Protein AF-A0A6M0D3E8-F1 (afdb_monomer_lite)

Foldseek 3Di:
DDDDDPPDDDPPPPPPPPPDDDDPDPVVVVVVVVVVVVVVVVVVVVVVVLVVQVVDPPDPSVQVVVCDPPDPRPPDPPVPPLDADDPVNLVVLVCVPDQVNCVVVQWHQDPCFIARNVPRHTPGDNVRSVVSVVVNVSNVVVVVVPD

Radius of gyration: 31.95 Å; chains: 1; bounding box: 77×57×80 Å

Secondary structure (DSSP, 8-state):
--PPPTT------------------HHHHHHHHHHHHHHHHHHHHHHHHHHHHHTSTT--HHHHHHH-TTS--SS--------PPPHHHHHHHHHHT-HHHHHHTTEEE-SS-EEETTT--EEE-HHHHHHHHHHHHHHHHHHHTT-

Structure (mmCIF, N/CA/C/O backbone):
data_AF-A0A6M0D3E8-F1
#
_entry.id   AF-A0A6M0D3E8-F1
#
loop_
_atom_site.group_PDB
_atom_site.id
_atom_site.type_symbol
_atom_site.label_atom_id
_atom_site.label_alt_id
_atom_site.label_comp_id
_atom_site.label_asym_id
_atom_site.label_entity_id
_atom_site.label_seq_id
_atom_site.pdbx_PDB_ins_code
_atom_site.Cartn_x
_atom_site.Cartn_y
_atom_site.Cartn_z
_atom_site.occupancy
_atom_site.B_iso_or_equiv
_atom_site.auth_seq_id
_atom_site.auth_comp_id
_atom_site.auth_asym_id
_atom_site.auth_atom_id
_atom_site.pdbx_PDB_model_num
ATOM 1 N N . MET A 1 1 ? -53.512 29.542 22.992 1.00 45.38 1 MET A N 1
ATOM 2 C CA . MET A 1 1 ? -53.753 28.086 22.878 1.00 45.38 1 MET A CA 1
ATOM 3 C C . MET A 1 1 ? -53.457 27.650 21.447 1.00 45.38 1 MET A C 1
ATOM 5 O O . MET A 1 1 ? -54.210 28.016 20.559 1.00 45.38 1 MET A O 1
ATOM 9 N N . LYS A 1 2 ? -52.338 26.954 21.196 1.00 52.19 2 LYS A N 1
ATOM 10 C CA . LYS A 1 2 ? -52.029 26.364 19.879 1.00 52.19 2 LYS A CA 1
ATOM 11 C C . LYS A 1 2 ? -52.509 24.914 19.887 1.00 52.19 2 LYS A C 1
ATOM 13 O O . LYS A 1 2 ? -51.957 24.092 20.615 1.00 52.19 2 LYS A O 1
ATOM 18 N N . SER A 1 3 ? -53.569 24.632 19.138 1.00 54.81 3 SER A N 1
ATOM 19 C CA . SER A 1 3 ? -54.079 23.281 18.921 1.00 54.81 3 SER A CA 1
ATOM 20 C C . SER A 1 3 ? -53.058 22.461 18.128 1.00 54.81 3 SER A C 1
ATOM 22 O O . SER A 1 3 ? -52.463 22.931 17.160 1.00 54.81 3 SER A O 1
ATOM 24 N N . ARG A 1 4 ? -52.818 21.230 18.583 1.00 60.16 4 ARG A N 1
ATOM 25 C CA . ARG A 1 4 ? -51.981 20.245 17.889 1.00 60.16 4 ARG A CA 1
ATOM 26 C C . ARG A 1 4 ? -52.786 19.674 16.720 1.00 60.16 4 ARG A C 1
ATOM 28 O O . ARG A 1 4 ? -53.982 19.432 16.870 1.00 60.16 4 ARG A O 1
ATOM 35 N N . ALA A 1 5 ? -52.140 19.461 15.576 1.00 62.19 5 ALA A N 1
ATOM 36 C CA . ALA A 1 5 ? -52.773 18.839 14.418 1.00 62.19 5 ALA A CA 1
ATOM 37 C C . ALA A 1 5 ? -53.138 17.375 14.727 1.00 62.19 5 ALA A C 1
ATOM 39 O O . ALA A 1 5 ? -52.321 16.611 15.252 1.00 62.19 5 ALA A O 1
ATOM 40 N N . SER A 1 6 ? -54.384 17.015 14.415 1.00 66.25 6 SER A N 1
ATOM 41 C CA . SER A 1 6 ? -54.945 15.671 14.562 1.00 66.25 6 SER A CA 1
ATOM 42 C C . SER A 1 6 ? -54.099 14.664 13.775 1.00 66.25 6 SER A C 1
ATOM 44 O O . SER A 1 6 ? -54.035 14.737 12.552 1.00 66.25 6 SER A O 1
ATOM 46 N N . GLY A 1 7 ? -53.395 13.773 14.478 1.00 63.16 7 GLY A N 1
ATOM 47 C CA . GLY A 1 7 ? -52.584 12.709 13.869 1.00 63.16 7 GLY A CA 1
ATOM 48 C C . GLY A 1 7 ? -51.170 12.554 14.432 1.00 63.16 7 GLY A C 1
ATOM 49 O O . GLY A 1 7 ? -50.565 11.500 14.257 1.00 63.16 7 GLY A O 1
ATOM 50 N N . GLN A 1 8 ? -50.638 13.537 15.167 1.00 60.44 8 GLN A N 1
ATOM 51 C CA . GLN A 1 8 ? -49.343 13.369 15.838 1.00 60.44 8 GLN A CA 1
ATOM 52 C C . GLN A 1 8 ? -49.468 12.464 17.075 1.00 60.44 8 GLN A C 1
ATOM 54 O O . GLN A 1 8 ? -49.782 12.923 18.175 1.00 60.44 8 GLN A O 1
ATOM 59 N N . ARG A 1 9 ? -49.166 11.170 16.910 1.00 64.38 9 ARG A N 1
ATOM 60 C CA . ARG A 1 9 ? -48.815 10.282 18.026 1.00 64.38 9 ARG A CA 1
ATOM 61 C C . ARG A 1 9 ? -47.374 10.572 18.445 1.00 64.38 9 ARG A C 1
ATOM 63 O O . ARG A 1 9 ? -46.436 10.223 17.740 1.00 64.38 9 ARG A O 1
ATOM 70 N N . LEU A 1 10 ? -47.202 11.215 19.599 1.00 61.31 10 LEU A N 1
ATOM 71 C CA . LEU A 1 10 ? -45.938 11.136 20.327 1.00 61.31 10 LEU A CA 1
ATOM 72 C C . LEU A 1 10 ? -45.845 9.723 20.897 1.00 61.31 10 LEU A C 1
ATOM 74 O O . LEU A 1 10 ? -46.631 9.368 21.777 1.00 61.31 10 LEU A O 1
ATOM 78 N N . GLU A 1 11 ? -44.902 8.928 20.405 1.00 55.03 11 GLU A N 1
ATOM 79 C CA . GLU A 1 11 ? -44.490 7.716 21.102 1.00 55.03 11 GLU A CA 1
ATOM 80 C C . GLU A 1 11 ? -43.839 8.139 22.418 1.00 55.03 11 GLU A C 1
ATOM 82 O O . GLU A 1 11 ? -42.665 8.503 22.486 1.00 55.03 11 GLU A O 1
ATOM 87 N N . VAL A 1 12 ? -44.642 8.164 23.480 1.00 62.09 12 VAL A N 1
ATOM 88 C CA . VAL A 1 12 ? -44.133 8.287 24.841 1.00 62.09 12 VAL A CA 1
ATOM 89 C C . VAL A 1 12 ? -43.448 6.962 25.142 1.00 62.09 12 VAL A C 1
ATOM 91 O O . VAL A 1 12 ? -44.072 6.025 25.639 1.00 62.09 12 VAL A O 1
ATOM 94 N N . VAL A 1 13 ? -42.169 6.865 24.779 1.00 58.81 13 VAL A N 1
ATOM 95 C CA . VAL A 1 13 ? -41.300 5.771 25.204 1.00 58.81 13 VAL A CA 1
ATOM 96 C C . VAL A 1 13 ? -41.263 5.836 26.724 1.00 58.81 13 VAL A C 1
ATOM 98 O O . VAL A 1 13 ? -40.603 6.695 27.311 1.00 58.81 13 VAL A O 1
ATOM 101 N N . ARG A 1 14 ? -42.038 4.962 27.372 1.00 56.12 14 ARG A N 1
ATOM 102 C CA . ARG A 1 14 ? -41.947 4.735 28.810 1.00 56.12 14 ARG A CA 1
ATOM 103 C C . ARG A 1 14 ? -40.554 4.169 29.050 1.00 56.12 14 ARG A C 1
ATOM 105 O O . ARG A 1 14 ? -40.316 2.987 28.838 1.00 56.12 14 ARG A O 1
ATOM 112 N N . LYS A 1 15 ? -39.605 5.037 29.402 1.00 59.03 15 LYS A N 1
ATOM 113 C CA . LYS A 1 15 ? -38.345 4.594 29.988 1.00 59.03 15 LYS A CA 1
ATOM 114 C C . LYS A 1 15 ? -38.725 3.944 31.307 1.00 59.03 15 LYS A C 1
ATOM 116 O O . LYS A 1 15 ? -39.091 4.651 32.243 1.00 59.03 15 LYS A O 1
ATOM 121 N N . ASP A 1 16 ? -38.662 2.620 31.357 1.00 60.09 16 ASP A N 1
ATOM 122 C CA . ASP A 1 16 ? -38.650 1.902 32.620 1.00 60.09 16 ASP A CA 1
ATOM 123 C C . ASP A 1 16 ? -37.479 2.458 33.425 1.00 60.09 16 ASP A C 1
ATOM 125 O O . ASP A 1 16 ? -36.305 2.252 33.106 1.00 60.09 16 ASP A O 1
ATOM 129 N N . THR A 1 17 ? -37.795 3.281 34.420 1.00 61.50 17 THR A N 1
ATOM 130 C CA . THR A 1 17 ? -36.804 3.801 35.348 1.00 61.50 17 THR A CA 1
ATOM 131 C C . THR A 1 17 ? -36.349 2.621 36.184 1.00 61.50 17 THR A C 1
ATOM 133 O O . THR A 1 17 ? -37.003 2.254 37.162 1.00 61.50 17 THR A O 1
ATOM 136 N N . VAL A 1 18 ? -35.249 1.996 35.770 1.00 66.62 18 VAL A N 1
ATOM 137 C CA . VAL A 1 18 ? -34.510 1.048 36.599 1.00 66.62 18 VAL A CA 1
ATOM 138 C C . VAL A 1 18 ? -34.229 1.774 37.913 1.00 66.62 18 VAL A C 1
ATOM 140 O O . VAL A 1 18 ? -33.515 2.778 37.928 1.00 66.62 18 VAL A O 1
ATOM 143 N N . LYS A 1 19 ? -34.879 1.341 39.000 1.00 66.88 19 LYS A N 1
ATOM 144 C CA . LYS A 1 19 ? -34.696 1.934 40.328 1.00 66.88 19 LYS A CA 1
ATOM 145 C C . LYS A 1 19 ? -33.233 1.743 40.718 1.00 66.88 19 LYS A C 1
ATOM 147 O O . LYS A 1 19 ? -32.833 0.634 41.062 1.00 66.88 19 LYS A O 1
ATOM 152 N N . LYS A 1 20 ? -32.435 2.809 40.625 1.00 70.56 20 LYS A N 1
ATOM 153 C CA . LYS A 1 20 ? -31.049 2.796 41.097 1.00 70.56 20 LYS A CA 1
ATOM 154 C C . LYS A 1 20 ? -31.053 2.591 42.621 1.00 70.56 20 LYS A C 1
ATOM 156 O O . LYS A 1 20 ? -31.899 3.184 43.297 1.00 70.56 20 LYS A O 1
ATOM 161 N N . PRO A 1 21 ? -30.166 1.743 43.166 1.00 76.69 21 PRO A N 1
ATOM 162 C CA . PRO A 1 21 ? -30.064 1.550 44.607 1.00 76.69 21 PRO A CA 1
ATOM 163 C C . PRO A 1 21 ? -29.669 2.865 45.288 1.00 76.69 21 PRO A C 1
ATOM 165 O O . PRO A 1 21 ? -28.856 3.630 44.769 1.00 76.69 21 PRO A O 1
ATOM 168 N N . LEU A 1 22 ? -30.257 3.132 46.455 1.00 77.25 22 LEU A N 1
ATOM 169 C CA . LEU A 1 22 ? -29.931 4.317 47.239 1.00 77.25 22 LEU A CA 1
ATOM 170 C C . LEU A 1 22 ? -28.563 4.111 47.901 1.00 77.25 22 LEU A C 1
ATOM 172 O O . LEU A 1 22 ? -28.453 3.368 48.873 1.00 77.25 22 LEU A O 1
ATOM 176 N N . ILE A 1 23 ? -27.528 4.761 47.370 1.00 78.38 23 ILE A N 1
ATOM 177 C CA . ILE A 1 23 ? -26.196 4.792 47.986 1.00 78.38 23 ILE A CA 1
ATOM 178 C C . ILE A 1 23 ? -26.184 5.956 48.990 1.00 78.38 23 ILE A C 1
ATOM 180 O O . ILE A 1 23 ? -26.359 7.102 48.562 1.00 78.38 23 ILE A O 1
ATOM 184 N N . PRO A 1 24 ? -26.039 5.701 50.304 1.00 79.06 24 PRO A N 1
ATOM 185 C CA . PRO A 1 24 ? -26.145 6.738 51.332 1.00 79.06 24 PRO A CA 1
ATOM 186 C C . PRO A 1 24 ? -24.929 7.673 51.369 1.00 79.06 24 PRO A C 1
ATOM 188 O O . PRO A 1 24 ? -25.087 8.847 51.689 1.00 79.06 24 PRO A O 1
ATOM 191 N N . ASP A 1 25 ? -23.744 7.173 51.014 1.00 88.88 25 ASP A N 1
ATOM 192 C CA . ASP A 1 25 ? -22.510 7.958 50.941 1.00 88.88 25 ASP A CA 1
ATOM 193 C C . ASP A 1 25 ? -22.425 8.717 49.608 1.00 88.88 25 ASP A C 1
ATOM 195 O O . ASP A 1 25 ? -22.508 8.125 48.527 1.00 88.88 25 ASP A O 1
ATOM 199 N N . GLU A 1 26 ? -22.253 10.035 49.689 1.00 84.44 26 GLU A N 1
ATOM 200 C CA . GLU A 1 26 ? -22.162 10.922 48.529 1.00 84.44 26 GLU A CA 1
ATOM 201 C C . GLU A 1 26 ? -20.902 10.658 47.692 1.00 84.44 26 GLU A C 1
ATOM 203 O O . GLU A 1 26 ? -20.945 10.735 46.466 1.00 84.44 26 GLU A O 1
ATOM 208 N N . THR A 1 27 ? -19.792 10.274 48.328 1.00 87.00 27 THR A N 1
ATOM 209 C CA . THR A 1 27 ? -18.527 10.006 47.626 1.00 87.00 27 THR A CA 1
ATOM 210 C C . THR A 1 27 ? -18.614 8.738 46.782 1.00 87.00 27 THR A C 1
ATOM 212 O O . THR A 1 27 ? -18.244 8.734 45.606 1.00 87.00 27 THR A O 1
ATOM 215 N N . ILE A 1 28 ? -19.193 7.676 47.347 1.00 86.12 28 ILE A N 1
ATOM 216 C CA . ILE A 1 28 ? -19.425 6.406 46.652 1.00 86.12 28 ILE A CA 1
ATOM 217 C C . ILE A 1 28 ? -20.445 6.606 45.530 1.00 86.12 28 ILE A C 1
ATOM 219 O O . ILE A 1 28 ? -20.275 6.071 44.436 1.00 86.12 28 ILE A O 1
ATOM 223 N N . ARG A 1 29 ? -21.487 7.411 45.766 1.00 87.31 29 ARG A N 1
ATOM 224 C CA . ARG A 1 29 ? -22.486 7.747 44.746 1.00 87.31 29 ARG A CA 1
ATOM 225 C C . ARG A 1 29 ? -21.856 8.465 43.553 1.00 87.31 29 ARG A C 1
ATOM 227 O O . ARG A 1 29 ? -22.106 8.061 42.420 1.00 87.31 29 ARG A O 1
ATOM 234 N N . ALA A 1 30 ? -21.026 9.476 43.804 1.00 85.50 30 ALA A N 1
ATOM 235 C CA . ALA A 1 30 ? -20.319 10.207 42.757 1.00 85.50 30 ALA A CA 1
ATOM 236 C C . ALA A 1 30 ? -19.371 9.293 41.964 1.00 85.50 30 ALA A C 1
ATOM 238 O O . ALA A 1 30 ? -19.331 9.359 40.737 1.00 85.50 30 ALA A O 1
ATOM 239 N N . TYR A 1 31 ? -18.658 8.392 42.646 1.00 90.19 31 TYR A N 1
ATOM 240 C CA . TYR A 1 31 ? -17.780 7.423 41.991 1.00 90.19 31 TYR A CA 1
ATOM 241 C C . TYR A 1 31 ? -18.549 6.438 41.098 1.00 90.19 31 TYR A C 1
ATOM 243 O O . TYR A 1 31 ? -18.168 6.205 39.953 1.00 90.19 31 TYR A O 1
ATOM 251 N N . VAL A 1 32 ? -19.667 5.895 41.585 1.00 89.38 32 VAL A N 1
ATOM 252 C CA . VAL A 1 32 ? -20.526 5.002 40.793 1.00 89.38 32 VAL A CA 1
ATOM 253 C C . VAL A 1 32 ? -21.100 5.729 39.581 1.00 89.38 32 VAL A C 1
ATOM 255 O O . VAL A 1 32 ? -21.123 5.162 38.493 1.00 89.38 32 VAL A O 1
ATOM 258 N N . GLN A 1 33 ? -21.512 6.987 39.742 1.00 88.69 33 GLN A N 1
ATOM 259 C CA . GLN A 1 33 ? -21.997 7.797 38.631 1.00 88.69 33 GLN A CA 1
ATOM 260 C C . GLN A 1 33 ? -20.912 8.014 37.568 1.00 88.69 33 GLN A C 1
ATOM 262 O O . GLN A 1 33 ? -21.189 7.855 36.384 1.00 88.69 33 GLN A O 1
ATOM 267 N N . LEU A 1 34 ? -19.673 8.295 37.979 1.00 91.88 34 LEU A N 1
ATOM 268 C CA . LEU A 1 34 ? -18.547 8.427 37.054 1.00 91.88 34 LEU A CA 1
ATOM 269 C C . LEU A 1 34 ? -18.315 7.135 36.253 1.00 91.88 34 LEU A C 1
ATOM 271 O O . LEU A 1 34 ? -18.187 7.184 35.032 1.00 91.88 34 LEU A O 1
ATOM 275 N N . LEU A 1 35 ? -18.336 5.973 36.913 1.00 91.50 35 LEU A N 1
ATOM 276 C CA . LEU A 1 35 ? -18.204 4.680 36.231 1.00 91.50 35 LEU A CA 1
ATOM 277 C C . LEU A 1 35 ? -19.360 4.401 35.260 1.00 91.50 35 LEU A C 1
ATOM 279 O O . LEU A 1 35 ? -19.155 3.818 34.193 1.00 91.50 35 LEU A O 1
ATOM 283 N N . GLU A 1 36 ? -20.583 4.790 35.621 1.00 90.12 36 GLU A N 1
ATOM 284 C CA . GLU A 1 36 ? -21.742 4.677 34.734 1.00 90.12 36 GLU A CA 1
ATOM 285 C C . GLU A 1 36 ? -21.586 5.565 33.495 1.00 90.12 36 GLU A C 1
ATOM 287 O O . GLU A 1 36 ? -21.816 5.085 32.383 1.00 90.12 36 GLU A O 1
ATOM 292 N N . ASP A 1 37 ? -21.139 6.808 33.672 1.00 90.44 37 ASP A N 1
ATOM 293 C CA . ASP A 1 37 ? -20.919 7.761 32.584 1.00 90.44 37 ASP A CA 1
ATOM 294 C C . ASP A 1 37 ? -19.805 7.281 31.634 1.00 90.44 37 ASP A C 1
ATOM 296 O O . ASP A 1 37 ? -19.980 7.282 30.411 1.00 90.44 37 ASP A O 1
ATOM 300 N N . GLU A 1 38 ? -18.683 6.788 32.172 1.00 92.19 38 GLU A N 1
ATOM 301 C CA . GLU A 1 38 ? -17.588 6.205 31.383 1.00 92.19 38 GLU A CA 1
ATOM 302 C C . GLU A 1 38 ? -18.051 4.987 30.578 1.00 92.19 38 GLU A C 1
ATOM 304 O O . GLU A 1 38 ? -17.777 4.872 29.376 1.00 92.19 38 GLU A O 1
ATOM 309 N N . ARG A 1 39 ? -18.808 4.086 31.214 1.00 89.81 39 ARG A N 1
ATOM 310 C CA . ARG A 1 39 ? -19.367 2.906 30.551 1.00 89.81 39 ARG A CA 1
ATOM 311 C C . ARG A 1 39 ? -20.320 3.308 29.431 1.00 89.81 39 ARG A C 1
ATOM 313 O O . ARG A 1 39 ? -20.247 2.756 28.331 1.00 89.81 39 ARG A O 1
ATOM 320 N N . ASP A 1 40 ? -21.221 4.244 29.692 1.00 89.25 40 ASP A N 1
ATOM 321 C CA . ASP A 1 40 ? -22.223 4.669 28.721 1.00 89.25 40 ASP A CA 1
ATOM 322 C C . ASP A 1 40 ? -21.558 5.368 27.518 1.00 89.25 40 ASP A C 1
ATOM 324 O O . ASP A 1 40 ? -21.952 5.136 26.367 1.00 89.25 40 ASP A O 1
ATOM 328 N N . GLN A 1 41 ? -20.473 6.115 27.748 1.00 92.00 41 GLN A N 1
ATOM 329 C CA . GLN A 1 41 ? -19.643 6.694 26.692 1.00 92.00 41 GLN A CA 1
ATOM 330 C C . GLN A 1 41 ? -18.902 5.630 25.865 1.00 92.00 41 GLN A C 1
ATOM 332 O O . GLN A 1 41 ? -18.835 5.729 24.633 1.00 92.00 41 GLN A O 1
ATOM 337 N N . ALA A 1 42 ? -18.383 4.582 26.507 1.00 87.19 42 ALA A N 1
ATOM 338 C CA . ALA A 1 42 ? -17.751 3.462 25.814 1.00 87.19 42 ALA A CA 1
ATOM 339 C C . ALA A 1 42 ? -18.762 2.695 24.941 1.00 87.19 42 ALA A C 1
ATOM 341 O O . ALA A 1 42 ? -18.496 2.405 23.770 1.00 87.19 42 ALA A O 1
ATOM 342 N N . ILE A 1 43 ? -19.963 2.428 25.468 1.00 85.62 43 ILE A N 1
ATOM 343 C CA . ILE A 1 43 ? -21.050 1.766 24.732 1.00 85.62 43 ILE A CA 1
ATOM 344 C C . ILE A 1 43 ? -21.499 2.619 23.538 1.00 85.62 43 ILE A C 1
ATOM 346 O O . ILE A 1 43 ? -21.719 2.083 22.447 1.00 85.62 43 ILE A O 1
ATOM 350 N N . SER A 1 44 ? -21.643 3.936 23.715 1.00 84.75 44 SER A N 1
ATOM 351 C CA . SER A 1 44 ? -22.070 4.838 22.639 1.00 84.75 44 SER A CA 1
ATOM 352 C C . SER A 1 44 ? -21.044 4.876 21.500 1.00 84.75 44 SER A C 1
ATOM 354 O O . SER A 1 44 ? -21.411 4.743 20.327 1.00 84.75 44 SER A O 1
ATOM 356 N N . SER A 1 45 ? -19.759 4.951 21.852 1.00 86.88 45 SER A N 1
ATOM 357 C CA . SER A 1 45 ? -18.633 4.937 20.919 1.00 86.88 45 SER A CA 1
ATOM 358 C C . SER A 1 45 ? -18.578 3.624 20.144 1.00 86.88 45 SER A C 1
ATOM 360 O O . SER A 1 45 ? -18.534 3.635 18.913 1.00 86.88 45 SER A O 1
ATOM 362 N N . ARG A 1 46 ? -18.701 2.487 20.840 1.00 84.19 46 ARG A N 1
ATOM 363 C CA . ARG A 1 46 ? -18.763 1.160 20.219 1.00 84.19 46 ARG A CA 1
ATOM 364 C C . ARG A 1 46 ? -19.913 1.054 19.217 1.00 84.19 46 ARG A C 1
ATOM 366 O O . ARG A 1 46 ? -19.687 0.687 18.068 1.00 84.19 46 ARG A O 1
ATOM 373 N N . ARG A 1 47 ? -21.134 1.439 19.606 1.00 84.81 47 ARG A N 1
ATOM 374 C CA . ARG A 1 47 ? -22.309 1.407 18.712 1.00 84.81 47 ARG A CA 1
ATOM 375 C C . ARG A 1 47 ? -22.129 2.297 17.482 1.00 84.81 47 ARG A C 1
ATOM 377 O O . ARG A 1 47 ? -22.595 1.951 16.397 1.00 84.81 47 ARG A O 1
ATOM 384 N N . ARG A 1 48 ? -21.475 3.453 17.636 1.00 82.00 48 ARG A N 1
ATOM 385 C CA . ARG A 1 48 ? -21.157 4.355 16.520 1.00 82.00 48 ARG A CA 1
ATOM 386 C C . ARG A 1 48 ? -20.183 3.701 15.540 1.00 82.00 48 ARG A C 1
ATOM 388 O O . ARG A 1 48 ? -20.421 3.778 14.337 1.00 82.00 48 ARG A O 1
ATOM 395 N N . ILE A 1 49 ? -19.133 3.054 16.046 1.00 81.75 49 ILE A N 1
ATOM 396 C CA . ILE A 1 49 ? -18.144 2.334 15.232 1.00 81.75 49 ILE A CA 1
ATOM 397 C C . ILE A 1 49 ? -18.808 1.162 14.506 1.00 81.75 49 ILE A C 1
ATOM 399 O O . ILE A 1 49 ? -18.703 1.075 13.287 1.00 81.75 49 ILE A O 1
ATOM 403 N N . GLU A 1 50 ? -19.567 0.322 15.215 1.00 81.88 50 GLU A N 1
ATOM 404 C CA . GLU A 1 50 ? -20.296 -0.811 14.624 1.00 81.88 50 GLU A CA 1
ATOM 405 C C . GLU A 1 50 ? -21.230 -0.357 13.492 1.00 81.88 50 GLU A C 1
ATOM 407 O O . GLU A 1 50 ? -21.263 -0.969 12.424 1.00 81.88 50 GLU A O 1
ATOM 412 N N . ARG A 1 51 ? -21.951 0.757 13.679 1.00 82.62 51 ARG A N 1
ATOM 413 C CA . ARG A 1 51 ? -22.803 1.335 12.630 1.00 82.62 51 ARG A CA 1
ATOM 414 C C . ARG A 1 51 ? -21.993 1.854 11.439 1.00 82.62 51 ARG A C 1
ATOM 416 O O . ARG A 1 51 ? -22.414 1.660 10.305 1.00 82.62 51 ARG A O 1
ATOM 423 N N . GLY A 1 52 ? -20.859 2.510 11.686 1.00 80.44 52 GLY A N 1
ATOM 424 C CA . GLY A 1 52 ? -19.967 2.996 10.631 1.00 80.44 52 GLY A CA 1
ATOM 425 C C . GLY A 1 52 ? -19.405 1.857 9.783 1.00 80.44 52 GLY A C 1
ATOM 426 O O . GLY A 1 52 ? -19.451 1.928 8.559 1.00 80.44 52 GLY A O 1
ATOM 427 N N . LEU A 1 53 ? -18.963 0.777 10.432 1.00 76.00 53 LEU A N 1
ATOM 428 C CA . LEU A 1 53 ? -18.455 -0.413 9.756 1.00 76.00 53 LEU A CA 1
ATOM 429 C C . LEU A 1 53 ? -19.546 -1.090 8.915 1.00 76.00 53 LEU A C 1
ATOM 431 O O . LEU A 1 53 ? -19.277 -1.441 7.772 1.00 76.00 53 LEU A O 1
ATOM 435 N N . ARG A 1 54 ? -20.790 -1.183 9.416 1.00 77.44 54 ARG A N 1
ATOM 4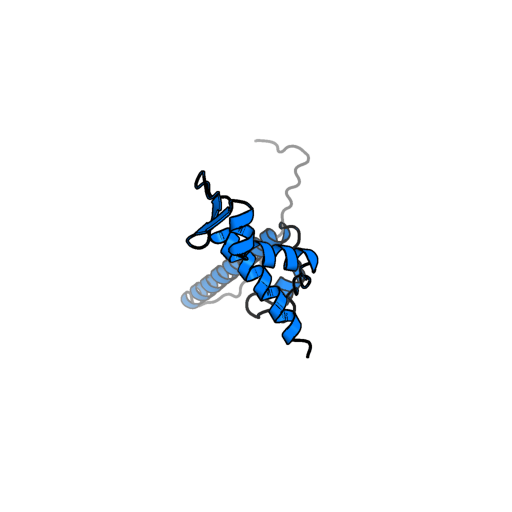36 C CA . ARG A 1 54 ? -21.944 -1.758 8.680 1.00 77.44 54 ARG A CA 1
ATOM 437 C C . ARG A 1 54 ? -22.310 -1.034 7.395 1.00 77.44 54 ARG A C 1
ATOM 439 O O . ARG A 1 54 ? -22.900 -1.651 6.516 1.00 77.44 54 ARG A O 1
ATOM 446 N N . ASN A 1 55 ? -21.938 0.232 7.264 1.00 78.38 55 ASN A N 1
ATOM 447 C CA . ASN A 1 55 ? -22.197 1.003 6.054 1.00 78.38 55 ASN A CA 1
ATOM 448 C C . ASN A 1 55 ? -21.127 0.804 4.963 1.00 78.38 55 ASN A C 1
ATOM 450 O O . ASN A 1 55 ? -21.302 1.315 3.859 1.00 78.38 55 ASN A O 1
ATOM 454 N N . LEU A 1 56 ? -20.028 0.091 5.243 1.00 72.94 56 LEU A N 1
ATOM 455 C CA . LEU A 1 56 ? -18.962 -0.167 4.274 1.00 72.94 56 LEU A CA 1
ATOM 456 C C . LEU A 1 56 ? -19.215 -1.490 3.524 1.00 72.94 56 LEU A C 1
ATOM 458 O O . LEU A 1 56 ? -19.302 -2.544 4.161 1.00 72.94 56 LEU A O 1
ATOM 462 N N . PRO A 1 57 ? -19.308 -1.485 2.181 1.00 68.50 57 PRO A N 1
ATOM 463 C CA . PRO A 1 57 ? -19.470 -2.717 1.415 1.00 68.50 57 PRO A CA 1
ATOM 464 C C . PRO A 1 57 ? -18.203 -3.588 1.496 1.00 68.50 57 PRO A C 1
ATOM 466 O O . PRO A 1 57 ? -17.093 -3.099 1.300 1.00 68.50 57 PRO A O 1
ATOM 469 N N . GLY A 1 58 ? -18.371 -4.892 1.748 1.00 66.25 58 GLY A N 1
ATOM 470 C CA . GLY A 1 58 ? -17.295 -5.894 1.665 1.00 66.25 58 GLY A CA 1
ATOM 471 C C . GLY A 1 58 ? -16.623 -6.318 2.981 1.00 66.25 58 GLY A C 1
ATOM 472 O O . GLY A 1 58 ? -15.725 -7.161 2.938 1.00 66.25 58 GLY A O 1
ATOM 473 N N . ILE A 1 59 ? -17.046 -5.800 4.143 1.00 63.78 59 ILE A N 1
ATOM 474 C CA . ILE A 1 59 ? -16.492 -6.185 5.456 1.00 63.78 59 ILE A CA 1
ATOM 475 C C . ILE A 1 59 ? -17.457 -7.152 6.180 1.00 63.78 59 ILE A C 1
ATOM 477 O O . ILE A 1 59 ? -18.589 -6.758 6.468 1.00 63.78 59 ILE A O 1
ATOM 481 N N . PRO A 1 60 ? -17.053 -8.400 6.508 1.00 66.38 60 PRO A N 1
ATOM 482 C CA . PRO A 1 60 ? -17.863 -9.322 7.308 1.00 66.38 60 PRO A CA 1
ATOM 483 C C . PRO A 1 60 ? -17.807 -8.927 8.793 1.00 66.38 60 PRO A C 1
ATOM 485 O O . PRO A 1 60 ? -16.939 -9.335 9.556 1.00 66.38 60 PRO A O 1
ATOM 488 N N . ILE A 1 61 ? -18.726 -8.061 9.211 1.00 62.75 61 ILE A N 1
ATOM 489 C CA . ILE A 1 61 ? -18.681 -7.415 10.536 1.00 62.75 61 ILE A CA 1
ATOM 490 C C . ILE A 1 61 ? -19.072 -8.357 11.668 1.00 62.75 61 ILE A C 1
ATOM 492 O O . ILE A 1 61 ? -18.573 -8.209 12.781 1.00 62.75 61 ILE A O 1
ATOM 496 N N . ASP A 1 62 ? -19.931 -9.335 11.395 1.00 66.44 62 ASP A N 1
ATOM 497 C CA . ASP A 1 62 ? -20.348 -10.304 12.408 1.00 66.44 62 ASP A CA 1
ATOM 498 C C . ASP A 1 62 ? -19.170 -11.174 12.882 1.00 66.44 62 ASP A C 1
ATOM 500 O O . ASP A 1 62 ? -19.146 -11.586 14.041 1.00 66.44 62 ASP A O 1
ATOM 504 N N . GLU A 1 63 ? -18.150 -11.372 12.039 1.00 62.09 63 GLU A N 1
ATOM 505 C CA . GLU A 1 63 ? -16.896 -12.040 12.413 1.00 62.09 63 GLU A CA 1
ATOM 506 C C . GLU A 1 63 ? -16.034 -11.154 13.328 1.00 62.09 63 GLU A C 1
ATOM 508 O O . GLU A 1 63 ? -15.561 -11.621 14.361 1.00 62.09 63 GLU A O 1
ATOM 513 N N . ILE A 1 64 ? -15.918 -9.858 13.018 1.00 63.44 64 ILE A N 1
ATOM 514 C CA . ILE A 1 64 ? -15.119 -8.883 13.788 1.00 63.44 64 ILE A CA 1
ATOM 515 C C . ILE A 1 64 ? -15.731 -8.619 15.171 1.00 63.44 64 ILE A C 1
ATOM 517 O O . ILE A 1 64 ? -15.026 -8.500 16.172 1.00 63.44 64 ILE A O 1
ATOM 521 N N . ILE A 1 65 ? -17.063 -8.530 15.253 1.00 64.44 65 ILE A N 1
ATOM 522 C CA . ILE A 1 65 ? -17.761 -8.354 16.534 1.00 64.44 65 ILE A CA 1
ATOM 523 C C . ILE A 1 65 ? -17.609 -9.613 17.399 1.00 64.44 65 ILE A C 1
ATOM 525 O O . ILE A 1 65 ? -17.484 -9.498 18.619 1.00 64.44 65 ILE A O 1
ATOM 529 N N . ARG A 1 66 ? -17.611 -10.803 16.780 1.00 64.94 66 ARG A N 1
ATOM 530 C CA . ARG A 1 66 ? -17.483 -12.090 17.475 1.00 64.94 66 ARG A CA 1
ATOM 531 C C . ARG A 1 66 ? -16.058 -12.353 17.978 1.00 64.94 66 ARG A C 1
ATOM 533 O O . ARG A 1 66 ? -15.935 -12.944 19.044 1.00 64.94 66 ARG A O 1
ATOM 540 N N . SER A 1 67 ? -15.014 -11.904 17.274 1.00 62.59 67 SER A N 1
ATOM 541 C CA . SER A 1 67 ? -13.612 -12.055 17.707 1.00 62.59 67 SER A CA 1
ATOM 542 C C . SER A 1 67 ? -13.193 -11.079 18.816 1.00 62.59 67 SER A C 1
ATOM 544 O O . SER A 1 67 ? -12.192 -11.302 19.485 1.00 62.59 67 SER A O 1
ATOM 546 N N . GLY A 1 68 ? -13.950 -9.998 19.037 1.00 57.94 68 GLY A N 1
ATOM 547 C CA . GLY A 1 68 ? -13.578 -8.944 19.983 1.00 57.94 68 GLY A CA 1
ATOM 548 C C . GLY A 1 68 ? -12.437 -8.056 19.462 1.00 57.94 68 GLY A C 1
ATOM 549 O O . GLY A 1 68 ? -11.580 -8.481 18.695 1.00 57.94 68 GLY A O 1
ATOM 550 N N . PHE A 1 69 ? -12.411 -6.786 19.880 1.00 61.25 69 PHE A N 1
ATOM 551 C CA . PHE A 1 69 ? -11.429 -5.781 19.425 1.00 61.25 69 PHE A CA 1
ATOM 552 C C . PHE A 1 69 ? -10.012 -5.950 20.024 1.00 61.25 69 PHE A C 1
ATOM 554 O O . PHE A 1 69 ? -9.237 -4.997 20.030 1.00 61.25 69 PHE A O 1
ATOM 561 N N . GLY A 1 70 ? -9.672 -7.125 20.560 1.00 53.72 70 GLY A N 1
ATOM 562 C CA . GLY A 1 70 ? -8.432 -7.345 21.317 1.00 53.72 70 GLY A CA 1
ATOM 563 C C . GLY A 1 70 ? -7.727 -8.673 21.055 1.00 53.72 70 GLY A C 1
ATOM 564 O O . GLY A 1 70 ? -6.569 -8.801 21.438 1.00 53.72 70 GLY A O 1
ATOM 565 N N . GLU A 1 71 ? -8.368 -9.630 20.381 1.00 50.75 71 GLU A N 1
ATOM 566 C CA . GLU A 1 71 ? -7.682 -10.832 19.914 1.00 50.75 71 GLU A CA 1
ATOM 567 C C . GLU A 1 71 ? -7.438 -10.721 18.407 1.00 50.75 71 GLU A C 1
ATOM 569 O O . GLU A 1 71 ? -8.365 -10.385 17.660 1.00 50.75 71 GLU A O 1
ATOM 574 N N . PRO A 1 72 ? -6.209 -10.979 17.922 1.00 51.78 72 PRO A N 1
ATOM 575 C CA . PRO A 1 72 ? -6.012 -11.192 16.501 1.00 51.78 72 PRO A CA 1
ATOM 576 C C . PRO A 1 72 ? -6.860 -12.405 16.119 1.00 51.78 72 PRO A C 1
ATOM 578 O O . PRO A 1 72 ? -6.574 -13.523 16.543 1.00 51.78 72 PRO A O 1
ATOM 581 N N . SER A 1 73 ? -7.939 -12.177 15.365 1.00 47.06 73 SER A N 1
ATOM 582 C CA . SER A 1 73 ? -8.754 -13.259 14.815 1.00 47.06 73 SER A CA 1
ATOM 583 C C . SER A 1 73 ? -7.822 -14.269 14.128 1.00 47.06 73 SER A C 1
ATOM 585 O O . SER A 1 73 ? -7.128 -13.882 13.184 1.00 47.06 73 SER A O 1
ATOM 587 N N . PRO A 1 74 ? -7.792 -15.551 14.545 1.00 51.06 74 PRO A N 1
ATOM 588 C CA . PRO A 1 74 ? -6.973 -16.572 13.892 1.00 51.06 74 PRO A CA 1
ATOM 589 C C . PRO A 1 74 ? -7.537 -16.991 12.524 1.00 51.06 74 PRO A C 1
ATOM 591 O O . PRO A 1 74 ? -6.966 -17.843 11.850 1.00 51.06 74 PRO A O 1
ATOM 594 N N . ALA A 1 75 ? -8.647 -16.395 12.086 1.00 51.38 75 ALA A N 1
ATOM 595 C CA . ALA A 1 75 ? -9.211 -16.585 10.762 1.00 51.38 75 ALA A CA 1
ATOM 596 C C . ALA A 1 75 ? -9.330 -15.222 10.083 1.00 51.38 75 ALA A C 1
ATOM 598 O O . ALA A 1 75 ? -10.198 -14.418 10.430 1.00 51.38 75 ALA A O 1
ATOM 599 N N . GLY A 1 76 ? -8.431 -14.946 9.137 1.00 48.75 76 GLY A N 1
ATOM 600 C CA . GLY A 1 76 ? -8.523 -13.722 8.357 1.00 48.75 76 GLY A CA 1
ATOM 601 C C . GLY A 1 76 ? -7.239 -13.150 7.781 1.00 48.75 76 GLY A C 1
ATOM 602 O O . GLY A 1 76 ? -7.322 -12.089 7.166 1.00 48.75 76 GLY A O 1
ATOM 603 N N . GLU A 1 77 ? -6.101 -13.851 7.806 1.00 49.62 77 GLU A N 1
ATOM 604 C CA . GLU A 1 77 ? -5.344 -13.894 6.554 1.00 49.62 77 GLU A CA 1
ATOM 605 C C . GLU A 1 77 ? -6.301 -14.523 5.536 1.00 49.62 77 GLU A C 1
ATOM 607 O O . GLU A 1 77 ? -6.308 -15.729 5.299 1.00 49.62 77 GLU A O 1
ATOM 612 N N . LYS A 1 78 ? -7.185 -13.704 4.949 1.00 50.41 78 LYS A N 1
ATOM 613 C CA . LYS A 1 78 ? -7.590 -13.941 3.578 1.00 50.41 78 LYS A CA 1
ATOM 614 C C . LYS A 1 78 ? -6.252 -13.981 2.873 1.00 50.41 78 LYS A C 1
ATOM 616 O O . LYS A 1 78 ? -5.683 -12.925 2.609 1.00 50.41 78 LYS A O 1
ATOM 621 N N . GLN A 1 79 ? -5.719 -15.188 2.686 1.00 53.47 79 GLN A N 1
ATOM 622 C CA . GLN A 1 79 ? -4.735 -15.459 1.667 1.00 53.47 79 GLN A CA 1
ATOM 623 C C . GLN A 1 79 ? -5.365 -14.837 0.433 1.00 53.47 79 GLN A C 1
ATOM 625 O O . GLN A 1 79 ? -6.318 -15.373 -0.139 1.00 53.47 79 GLN A O 1
ATOM 630 N N . LE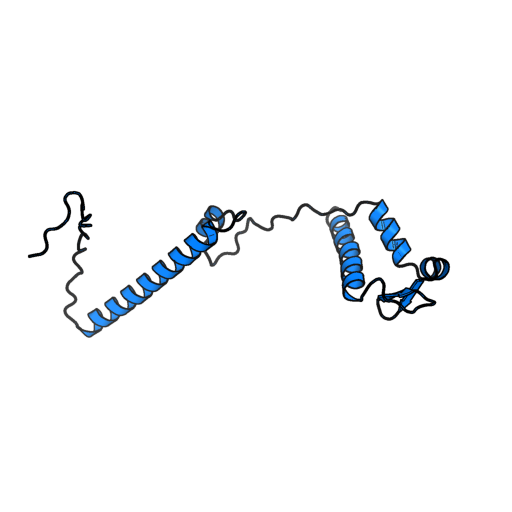U A 1 80 ? -4.943 -13.603 0.136 1.00 56.62 80 LEU A N 1
ATOM 631 C CA . LEU A 1 80 ? -5.208 -12.959 -1.131 1.00 56.62 80 LEU A CA 1
ATOM 632 C C . LEU A 1 80 ? -4.905 -14.055 -2.147 1.00 56.62 80 LEU A C 1
ATOM 634 O O . LEU A 1 80 ? -3.878 -14.720 -1.973 1.00 56.62 80 LEU A O 1
ATOM 638 N N . PRO A 1 81 ? -5.820 -14.342 -3.089 1.00 56.38 81 PRO A N 1
ATOM 639 C CA . PRO A 1 81 ? -5.644 -15.463 -4.002 1.00 56.38 81 PRO A CA 1
ATOM 640 C C . PRO A 1 81 ? -4.213 -15.402 -4.512 1.00 56.38 81 PRO A C 1
ATOM 642 O O . PRO A 1 81 ? -3.844 -14.362 -5.056 1.00 56.38 81 PRO A O 1
ATOM 645 N N . SER A 1 82 ? -3.418 -16.443 -4.218 1.00 60.38 82 SER A N 1
ATOM 646 C CA . SER A 1 82 ? -1.974 -16.468 -4.472 1.00 60.38 82 SER A CA 1
ATOM 647 C C . SER A 1 82 ? -1.767 -16.020 -5.910 1.00 60.38 82 SER A C 1
ATOM 649 O O . SER A 1 82 ? -2.129 -16.748 -6.847 1.00 60.38 82 SER A O 1
ATOM 651 N N . PHE A 1 83 ? -1.354 -14.767 -6.091 1.00 67.56 83 PHE A N 1
ATOM 652 C CA . PHE A 1 83 ? -1.360 -14.149 -7.402 1.00 67.56 83 PHE A CA 1
ATOM 653 C C . PHE A 1 83 ? -0.133 -14.672 -8.119 1.00 67.56 83 PHE A C 1
ATOM 655 O O . PHE A 1 83 ? 0.980 -14.184 -7.943 1.00 67.56 83 PHE A O 1
ATOM 662 N N . ARG A 1 84 ? -0.342 -15.718 -8.913 1.00 70.88 84 ARG A N 1
ATOM 663 C CA . ARG A 1 84 ? 0.718 -16.304 -9.717 1.00 70.88 84 ARG A CA 1
ATOM 664 C C . ARG A 1 84 ? 0.878 -15.479 -10.974 1.00 70.88 84 ARG A C 1
ATOM 666 O O . ARG A 1 84 ? -0.039 -15.411 -11.794 1.00 70.88 84 ARG A O 1
ATOM 673 N N . LEU A 1 85 ? 2.056 -14.885 -11.139 1.00 76.75 85 LEU A N 1
ATOM 674 C CA . LEU A 1 85 ? 2.404 -14.249 -12.400 1.00 76.75 85 LEU A CA 1
ATOM 675 C C . LEU A 1 85 ? 2.335 -15.283 -13.535 1.00 76.75 85 LEU A C 1
ATOM 677 O O . LEU A 1 85 ? 2.942 -16.351 -13.419 1.00 76.75 85 LEU A O 1
ATOM 681 N N . PRO A 1 86 ? 1.651 -14.976 -14.650 1.00 84.69 86 PRO A N 1
ATOM 682 C CA . PRO A 1 86 ? 1.735 -15.787 -15.856 1.00 84.69 86 PRO A CA 1
ATOM 683 C C . PRO A 1 86 ? 3.192 -15.934 -16.316 1.00 84.69 86 PRO A C 1
ATOM 685 O O . PRO A 1 86 ? 3.953 -14.964 -16.281 1.00 84.69 86 PRO A O 1
ATOM 688 N N . ASN A 1 87 ? 3.578 -17.116 -16.807 1.00 83.25 87 ASN A N 1
ATOM 689 C CA . ASN A 1 87 ? 4.960 -17.394 -17.232 1.00 83.25 87 ASN A CA 1
ATOM 690 C C . ASN A 1 87 ? 5.474 -16.381 -18.271 1.00 83.25 87 ASN A C 1
ATOM 692 O O . ASN A 1 87 ? 6.590 -15.885 -18.147 1.00 83.25 87 ASN A O 1
ATOM 696 N N . MET A 1 88 ? 4.621 -15.980 -19.219 1.00 85.94 88 MET A N 1
ATOM 697 C CA . MET A 1 88 ? 4.965 -14.962 -20.219 1.00 85.94 88 MET A CA 1
ATOM 698 C C . MET A 1 88 ? 5.252 -13.587 -19.605 1.00 85.94 88 MET A C 1
ATOM 700 O O . MET A 1 88 ? 6.126 -12.867 -20.077 1.00 85.94 88 MET A O 1
ATOM 704 N N . ALA A 1 89 ? 4.543 -13.213 -18.535 1.00 84.62 89 ALA A N 1
ATOM 705 C CA . ALA A 1 89 ? 4.796 -11.954 -17.841 1.00 84.62 89 ALA A CA 1
ATOM 706 C C . ALA A 1 89 ? 6.160 -11.984 -17.140 1.00 84.62 89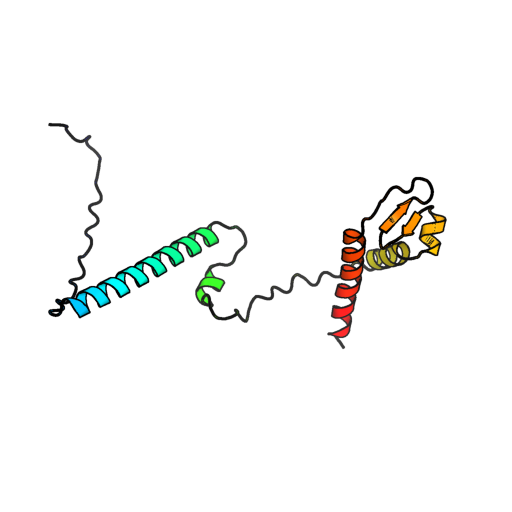 ALA A C 1
ATOM 708 O O . ALA A 1 89 ? 6.878 -10.989 -17.138 1.00 84.62 89 ALA A O 1
ATOM 709 N N . ARG A 1 90 ? 6.554 -13.140 -16.596 1.00 84.88 90 ARG A N 1
ATOM 710 C CA . ARG A 1 90 ? 7.873 -13.328 -15.984 1.00 84.88 90 ARG A CA 1
ATOM 711 C C . ARG A 1 90 ? 9.000 -13.225 -17.011 1.00 84.88 90 ARG A C 1
ATOM 713 O O . ARG A 1 90 ? 9.992 -12.555 -16.748 1.00 84.88 90 ARG A O 1
ATOM 720 N N . GLU A 1 91 ? 8.838 -13.850 -18.174 1.00 86.62 91 GLU A N 1
ATOM 721 C CA . GLU A 1 91 ? 9.793 -13.740 -19.284 1.00 86.62 91 GLU A CA 1
ATOM 722 C C . GLU A 1 91 ? 9.929 -12.292 -19.764 1.00 86.62 91 GLU A C 1
ATOM 724 O O . GLU A 1 91 ? 11.041 -11.776 -19.852 1.00 86.62 91 GLU A O 1
ATOM 729 N N . ALA A 1 92 ? 8.805 -11.600 -19.974 1.00 85.44 92 ALA A N 1
ATOM 730 C CA . ALA A 1 92 ? 8.802 -10.196 -20.373 1.00 85.44 92 ALA A CA 1
ATOM 731 C C . ALA A 1 92 ? 9.490 -9.288 -19.340 1.00 85.44 92 ALA A C 1
ATOM 733 O O . ALA A 1 92 ? 10.240 -8.390 -19.715 1.00 85.44 92 ALA A O 1
ATOM 734 N N . LEU A 1 93 ? 9.277 -9.528 -18.043 1.00 87.62 93 LEU A N 1
ATOM 735 C CA . LEU A 1 93 ? 9.945 -8.770 -16.984 1.00 87.62 93 LEU A CA 1
ATOM 736 C C . LEU A 1 93 ? 11.451 -9.042 -16.933 1.00 87.62 93 LEU A C 1
ATOM 738 O O . LEU A 1 93 ? 12.218 -8.107 -16.726 1.00 87.62 93 LEU A O 1
ATOM 742 N N . ASN A 1 94 ? 11.888 -10.282 -17.163 1.00 86.06 94 ASN A N 1
ATOM 743 C CA . ASN A 1 94 ? 13.315 -10.599 -17.252 1.00 86.06 94 ASN A CA 1
ATOM 744 C C . ASN A 1 94 ? 13.975 -9.876 -18.434 1.00 86.06 94 ASN A C 1
ATOM 746 O O . ASN A 1 94 ? 15.048 -9.306 -18.269 1.00 86.06 94 ASN A O 1
ATOM 750 N N . ILE A 1 95 ? 13.303 -9.833 -19.588 1.00 85.94 95 ILE A N 1
ATOM 751 C CA . ILE A 1 95 ?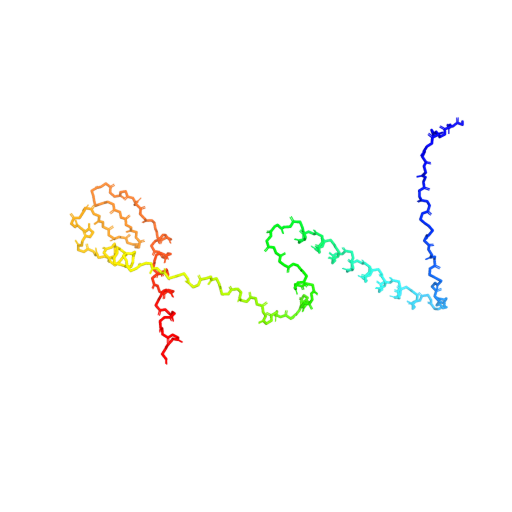 13.757 -9.088 -20.771 1.00 85.94 95 ILE A CA 1
ATOM 752 C C . ILE A 1 95 ? 13.798 -7.579 -20.489 1.00 85.94 95 ILE A C 1
ATOM 754 O O . ILE A 1 95 ? 14.739 -6.899 -20.884 1.00 85.94 95 ILE A O 1
ATOM 758 N N . LEU A 1 96 ? 12.805 -7.046 -19.770 1.00 85.25 96 LEU A N 1
ATOM 759 C CA . LEU A 1 96 ? 12.739 -5.626 -19.410 1.00 85.25 96 LEU A CA 1
ATOM 760 C C . LEU A 1 96 ? 13.888 -5.191 -18.487 1.00 85.25 96 LEU A C 1
ATOM 762 O O . LEU A 1 96 ? 14.231 -4.012 -18.470 1.00 85.25 96 LEU A O 1
ATOM 766 N N . PHE A 1 97 ? 14.464 -6.110 -17.709 1.00 85.31 97 PHE A N 1
ATOM 767 C CA . PHE A 1 97 ? 15.615 -5.839 -16.843 1.00 85.31 97 PHE A CA 1
ATOM 768 C C . PHE A 1 97 ? 16.966 -6.179 -17.483 1.00 85.31 97 PHE A C 1
ATOM 770 O O . PHE A 1 97 ? 17.993 -5.962 -16.842 1.00 85.31 97 PHE A O 1
ATOM 777 N N . ASP A 1 98 ? 16.983 -6.671 -18.722 1.00 88.62 98 ASP A N 1
ATOM 778 C CA . ASP A 1 98 ? 18.212 -6.937 -19.461 1.00 88.62 98 ASP A CA 1
ATOM 779 C C . ASP A 1 98 ? 18.742 -5.645 -20.100 1.00 88.62 98 ASP A C 1
ATOM 781 O O . ASP A 1 98 ? 18.133 -5.062 -21.002 1.00 88.62 98 ASP A O 1
ATOM 785 N N . GLU A 1 99 ? 19.900 -5.189 -19.625 1.00 87.12 99 GLU A N 1
ATOM 786 C CA . GLU A 1 99 ? 20.546 -3.969 -20.107 1.00 87.12 99 GLU A CA 1
ATOM 787 C C . GLU A 1 99 ? 20.950 -4.058 -21.586 1.00 87.12 99 GLU A C 1
ATOM 789 O O . GLU A 1 99 ? 20.900 -3.047 -22.287 1.00 87.12 99 GLU A O 1
ATOM 794 N N . VAL A 1 100 ? 21.291 -5.251 -22.086 1.00 88.94 100 VAL A N 1
ATOM 795 C CA . VAL A 1 100 ? 21.718 -5.457 -23.479 1.00 88.94 100 VAL A CA 1
ATOM 796 C C . VAL A 1 100 ? 20.528 -5.313 -24.423 1.00 88.94 100 VAL A C 1
ATOM 798 O O . VAL A 1 100 ? 20.610 -4.629 -25.447 1.00 88.94 100 VAL A O 1
ATOM 801 N N . ILE A 1 101 ? 19.396 -5.922 -24.062 1.00 88.31 101 ILE A N 1
ATOM 802 C CA . ILE A 1 101 ? 18.174 -5.851 -24.868 1.00 88.31 101 ILE A CA 1
ATOM 803 C C . ILE A 1 101 ? 17.600 -4.435 -24.824 1.00 88.31 101 ILE A C 1
ATOM 805 O O . ILE A 1 101 ? 17.238 -3.896 -25.871 1.00 88.31 101 ILE A O 1
ATOM 809 N N . LEU A 1 102 ? 17.571 -3.795 -23.653 1.00 88.75 102 LEU A N 1
ATOM 810 C CA . LEU A 1 102 ? 17.136 -2.403 -23.532 1.00 88.75 102 LEU A CA 1
ATOM 811 C C . LEU A 1 102 ? 17.936 -1.479 -24.458 1.00 88.75 102 LEU A C 1
ATOM 813 O O . LEU A 1 102 ? 17.330 -0.677 -25.176 1.00 88.75 102 LEU A O 1
ATOM 817 N N . ASP A 1 103 ? 19.264 -1.628 -24.500 1.00 88.31 103 ASP A N 1
ATOM 818 C CA . ASP A 1 103 ? 20.116 -0.766 -25.323 1.00 88.31 103 ASP A CA 1
ATOM 819 C C . ASP A 1 103 ? 19.848 -0.951 -26.824 1.00 88.31 103 ASP A C 1
ATOM 821 O O . ASP A 1 103 ? 19.846 0.025 -27.580 1.00 88.31 103 ASP A O 1
ATOM 825 N N . SER A 1 104 ? 19.512 -2.176 -27.248 1.00 89.62 104 SER A N 1
ATOM 826 C CA . SER A 1 104 ? 19.135 -2.481 -28.637 1.00 89.62 104 SER A CA 1
ATOM 827 C C . SER A 1 104 ? 17.842 -1.786 -29.088 1.00 89.62 104 SER A C 1
ATOM 829 O O . SER A 1 104 ? 17.699 -1.442 -30.260 1.00 89.62 104 SER A O 1
ATOM 831 N N . VAL A 1 105 ? 16.923 -1.512 -28.154 1.00 88.62 105 VAL A N 1
ATOM 832 C CA . VAL A 1 105 ? 15.641 -0.824 -28.406 1.00 88.62 105 VAL A CA 1
ATOM 833 C C . VAL A 1 105 ? 15.759 0.692 -28.147 1.00 88.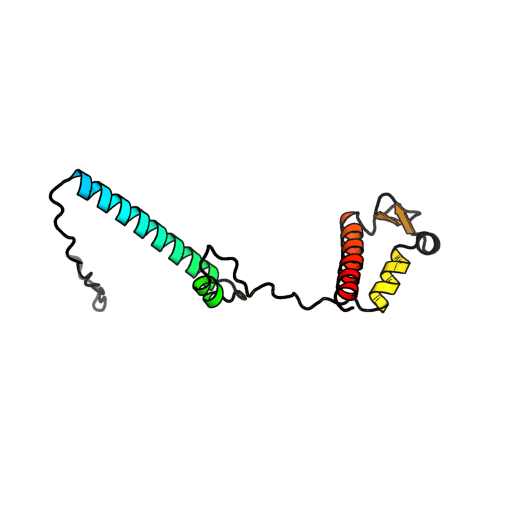62 105 VAL A C 1
ATOM 835 O O . VAL A 1 105 ? 14.784 1.438 -28.221 1.00 88.62 105 VAL A O 1
ATOM 838 N N . GLY A 1 106 ? 16.967 1.192 -27.859 1.00 89.75 106 GLY A N 1
ATOM 839 C CA . GLY A 1 106 ? 17.208 2.606 -27.568 1.00 89.75 106 GLY A CA 1
ATOM 840 C C . GLY A 1 106 ? 16.696 3.041 -26.193 1.00 89.75 106 GLY A C 1
ATOM 841 O O . GLY A 1 106 ? 16.428 4.229 -25.976 1.00 89.75 106 GLY A O 1
ATOM 842 N N . LEU A 1 107 ? 16.559 2.096 -25.263 1.00 91.62 107 LEU A N 1
ATOM 843 C CA . LEU A 1 107 ? 16.242 2.328 -23.860 1.00 91.62 107 LEU A CA 1
ATOM 844 C C . LEU A 1 107 ? 17.490 2.124 -23.001 1.00 91.62 107 LEU A C 1
ATOM 846 O O . LEU A 1 107 ? 18.402 1.389 -23.349 1.00 91.62 107 LEU A O 1
ATOM 850 N N . GLN A 1 108 ? 17.540 2.789 -21.856 1.00 90.88 108 GLN A N 1
ATOM 851 C CA . GLN A 1 108 ? 18.641 2.660 -20.915 1.00 90.88 108 GLN A CA 1
ATOM 852 C C . GLN A 1 108 ? 18.104 2.569 -19.494 1.00 90.88 108 GLN A C 1
ATOM 854 O O . GLN A 1 108 ? 17.237 3.352 -19.088 1.00 90.88 108 GLN A O 1
ATOM 859 N N . PHE A 1 109 ? 18.686 1.658 -18.719 1.00 89.50 109 PHE A N 1
ATOM 860 C CA . PHE A 1 109 ? 18.506 1.619 -17.279 1.00 89.50 109 PHE A CA 1
ATOM 861 C C . PHE A 1 109 ? 19.469 2.607 -16.603 1.00 89.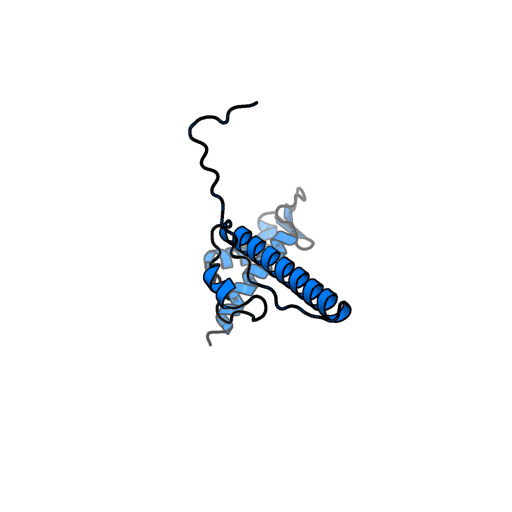50 109 PHE A C 1
ATOM 863 O O . PHE A 1 109 ? 20.682 2.540 -16.781 1.00 89.50 109 PHE A O 1
ATOM 870 N N . HIS A 1 110 ? 18.947 3.579 -15.854 1.00 87.94 110 HIS A N 1
ATOM 871 C CA . HIS A 1 110 ? 19.765 4.586 -15.176 1.00 87.94 110 HIS A CA 1
ATOM 872 C C . HIS A 1 110 ? 19.164 4.983 -13.826 1.00 87.94 110 HIS A C 1
ATOM 874 O O . HIS A 1 110 ? 18.077 5.561 -13.771 1.00 87.94 110 HIS A O 1
ATOM 880 N N . ARG A 1 111 ? 19.908 4.749 -12.733 1.00 87.88 111 ARG A N 1
ATOM 881 C CA . ARG A 1 111 ? 19.486 5.047 -11.346 1.00 87.88 111 ARG A CA 1
ATOM 882 C C . ARG A 1 111 ? 18.097 4.481 -11.014 1.00 87.88 111 ARG A C 1
ATOM 884 O O . ARG A 1 111 ? 17.223 5.218 -10.554 1.00 87.88 111 ARG A O 1
ATOM 891 N N . ASP A 1 112 ? 17.897 3.193 -11.284 1.00 88.00 112 ASP A N 1
ATOM 892 C CA . ASP A 1 112 ? 16.626 2.481 -11.080 1.00 88.00 112 ASP A CA 1
ATOM 893 C C . ASP A 1 112 ? 15.452 3.033 -11.901 1.00 88.00 112 ASP A C 1
ATOM 895 O O . ASP A 1 112 ? 14.305 3.005 -11.463 1.00 88.00 112 ASP A O 1
ATOM 899 N N . ARG A 1 113 ? 15.716 3.589 -13.084 1.00 89.75 113 ARG A N 1
ATOM 900 C CA . ARG A 1 113 ? 14.691 4.126 -13.990 1.00 89.75 113 ARG A CA 1
ATOM 901 C C . ARG A 1 113 ? 14.948 3.632 -15.400 1.00 89.75 113 ARG A C 1
ATOM 903 O O . ARG A 1 113 ? 16.103 3.547 -15.807 1.00 89.75 113 ARG A O 1
ATOM 910 N N . VAL A 1 114 ? 13.881 3.393 -16.155 1.00 90.81 114 VAL A N 1
ATOM 911 C CA . VAL A 1 114 ? 13.984 3.153 -17.600 1.00 90.81 114 VAL A CA 1
ATOM 912 C C . VAL A 1 114 ? 13.736 4.473 -18.309 1.00 90.81 114 VAL A C 1
ATOM 914 O O . VAL A 1 114 ? 12.683 5.096 -18.134 1.00 90.81 114 VAL A O 1
ATOM 917 N N . ARG A 1 115 ? 14.721 4.910 -19.091 1.00 92.56 115 ARG A N 1
ATOM 918 C CA . ARG A 1 115 ? 14.649 6.124 -19.906 1.00 92.56 115 ARG A CA 1
ATOM 919 C C . ARG A 1 115 ? 14.966 5.823 -21.360 1.00 92.56 115 ARG A C 1
ATOM 921 O O . ARG A 1 115 ? 15.685 4.874 -21.653 1.00 92.56 115 ARG A O 1
ATOM 928 N N . GLN A 1 116 ? 14.485 6.662 -22.262 1.00 92.81 116 GLN A N 1
ATOM 929 C CA . GLN A 1 116 ? 14.919 6.627 -23.653 1.00 92.81 116 GLN A CA 1
ATOM 930 C C . GLN A 1 116 ? 16.348 7.183 -23.767 1.00 92.81 116 GLN A C 1
ATOM 932 O O . GLN A 1 116 ? 16.659 8.227 -23.195 1.00 92.81 116 GLN A O 1
ATOM 937 N N . LYS A 1 117 ? 17.223 6.506 -24.515 1.00 89.56 117 LYS A N 1
ATOM 938 C CA . LYS A 1 117 ? 18.651 6.845 -24.640 1.00 89.56 117 LYS A CA 1
ATOM 939 C C . LYS A 1 117 ? 18.887 8.208 -25.300 1.00 89.56 117 LYS A C 1
ATOM 941 O O . LYS A 1 117 ? 19.771 8.942 -24.877 1.00 89.56 117 LYS A O 1
ATOM 946 N N . VAL A 1 118 ? 18.078 8.552 -26.306 1.00 90.50 118 VAL A N 1
ATOM 947 C CA . VAL A 1 118 ? 18.243 9.778 -27.112 1.00 90.50 118 VAL A CA 1
ATOM 948 C C . VAL A 1 118 ? 17.617 11.002 -26.442 1.00 90.50 118 VAL A C 1
ATOM 950 O O . VAL A 1 118 ? 18.262 12.033 -26.300 1.00 90.50 118 VAL A O 1
ATOM 953 N N . THR A 1 119 ? 16.354 10.899 -26.027 1.00 90.62 119 THR A N 1
ATOM 954 C CA . THR A 1 119 ? 15.587 12.038 -25.488 1.00 90.62 119 THR A CA 1
ATOM 955 C C . THR A 1 119 ? 15.727 12.192 -23.977 1.00 90.62 119 THR A C 1
ATOM 957 O O . THR A 1 119 ? 15.307 13.203 -23.425 1.00 90.62 119 THR A O 1
ATOM 960 N N . LEU A 1 120 ? 16.277 11.181 -23.293 1.00 89.00 120 LEU A N 1
ATOM 961 C CA . LEU A 1 120 ? 16.353 11.085 -21.832 1.00 89.00 120 LEU A CA 1
ATOM 962 C C . LEU A 1 120 ? 14.989 11.116 -21.123 1.00 89.00 120 LEU A C 1
ATOM 964 O O . LEU A 1 120 ? 14.936 11.226 -19.896 1.00 89.00 120 LEU A O 1
ATOM 968 N N . ASN A 1 121 ? 13.893 10.946 -21.869 1.00 91.88 121 ASN A N 1
ATOM 969 C CA . ASN A 1 121 ? 12.552 10.868 -21.308 1.00 91.88 121 ASN A CA 1
ATOM 970 C C . ASN A 1 121 ? 12.418 9.638 -20.413 1.00 91.88 121 ASN A C 1
ATOM 972 O O . ASN A 1 121 ? 12.787 8.525 -20.794 1.00 91.88 121 ASN A O 1
ATOM 976 N N . ILE A 1 122 ? 11.877 9.845 -19.214 1.00 91.44 122 ILE A N 1
ATOM 977 C CA . ILE A 1 122 ? 11.669 8.784 -18.230 1.00 91.44 122 ILE A CA 1
ATOM 978 C C . ILE A 1 122 ? 10.361 8.068 -18.565 1.00 91.44 122 ILE A C 1
ATOM 980 O O . ILE A 1 122 ? 9.296 8.676 -18.500 1.00 91.44 122 ILE A O 1
ATOM 984 N N . LEU A 1 123 ? 10.447 6.776 -18.877 1.00 90.19 123 LEU A N 1
ATOM 985 C CA . LEU A 1 123 ? 9.287 5.919 -19.141 1.00 90.19 123 LEU A CA 1
ATOM 986 C C . LEU A 1 123 ? 8.826 5.216 -17.865 1.00 90.19 123 LEU A C 1
ATOM 988 O O . LEU A 1 123 ? 7.640 5.194 -17.551 1.00 90.19 123 LEU A O 1
ATOM 992 N N . LEU A 1 124 ? 9.777 4.685 -17.091 1.00 92.06 124 LEU A N 1
ATOM 993 C CA . LEU A 1 124 ? 9.506 4.061 -15.799 1.00 92.06 124 LEU A CA 1
ATOM 994 C C . LEU A 1 124 ? 10.334 4.734 -14.715 1.00 92.06 124 LEU A C 1
ATOM 996 O O . LEU A 1 124 ? 11.562 4.807 -14.781 1.00 92.06 124 LEU A O 1
ATOM 1000 N N . GLN A 1 125 ? 9.634 5.227 -13.701 1.00 92.88 125 GLN A N 1
ATOM 1001 C CA . GLN A 1 125 ? 10.234 5.843 -12.529 1.00 92.88 125 GLN A CA 1
ATOM 1002 C C . GLN A 1 125 ? 10.650 4.783 -11.503 1.00 92.88 125 GLN A C 1
ATOM 1004 O O . GLN A 1 125 ? 10.182 3.647 -11.535 1.00 92.88 125 GLN A O 1
ATOM 1009 N N . LYS A 1 126 ? 11.456 5.201 -10.521 1.00 91.44 126 LYS A N 1
ATOM 1010 C CA . LYS A 1 126 ? 12.035 4.315 -9.503 1.00 91.44 126 LYS A CA 1
ATOM 1011 C C . LYS A 1 126 ? 11.001 3.444 -8.794 1.00 91.44 126 LYS A C 1
ATOM 1013 O O . LYS A 1 126 ? 11.155 2.235 -8.773 1.00 91.44 126 LYS A O 1
ATOM 1018 N N . HIS A 1 127 ? 9.916 4.037 -8.303 1.00 91.62 127 HIS A N 1
ATOM 1019 C CA . HIS A 1 127 ? 8.859 3.284 -7.625 1.00 91.62 127 HIS A CA 1
ATOM 1020 C C . HIS A 1 127 ? 8.197 2.200 -8.497 1.00 91.62 127 HIS A C 1
ATOM 1022 O O . HIS A 1 127 ? 7.873 1.138 -7.981 1.00 91.62 127 HIS A O 1
ATOM 1028 N N . HIS A 1 128 ? 8.069 2.408 -9.814 1.00 90.62 128 HIS A N 1
ATOM 1029 C CA . HIS A 1 128 ? 7.543 1.387 -10.726 1.00 90.62 128 HIS A CA 1
ATOM 1030 C C . HIS A 1 128 ? 8.518 0.214 -10.851 1.00 90.62 128 HIS A C 1
ATOM 1032 O O . HIS A 1 128 ? 8.117 -0.941 -10.785 1.00 90.62 128 HIS A O 1
ATOM 1038 N N . ILE A 1 129 ? 9.812 0.509 -10.989 1.00 90.25 129 ILE A N 1
ATOM 1039 C CA . ILE A 1 129 ? 10.868 -0.506 -11.044 1.00 90.25 129 ILE A CA 1
ATOM 1040 C C . ILE A 1 129 ? 10.938 -1.292 -9.733 1.00 90.25 129 ILE A C 1
ATOM 1042 O O . ILE A 1 129 ? 11.043 -2.515 -9.766 1.00 90.25 129 ILE A O 1
ATOM 1046 N N . THR A 1 130 ? 10.850 -0.616 -8.587 1.00 89.81 130 THR A N 1
ATOM 1047 C CA . THR A 1 130 ? 10.835 -1.264 -7.271 1.00 89.81 130 THR A CA 1
ATOM 1048 C C . THR A 1 130 ? 9.632 -2.197 -7.130 1.00 89.81 130 THR A C 1
ATOM 1050 O O . THR A 1 130 ? 9.826 -3.367 -6.818 1.00 89.81 130 THR A O 1
ATOM 1053 N N . ALA A 1 131 ? 8.428 -1.738 -7.485 1.00 86.50 131 ALA A N 1
ATOM 1054 C CA . ALA A 1 131 ? 7.223 -2.566 -7.452 1.00 86.50 131 ALA A CA 1
ATOM 1055 C C . ALA A 1 131 ? 7.323 -3.797 -8.372 1.00 86.50 131 ALA A C 1
ATOM 1057 O O . ALA A 1 131 ? 6.931 -4.895 -7.988 1.00 86.50 131 ALA A O 1
ATOM 1058 N N . LEU A 1 132 ? 7.892 -3.651 -9.575 1.00 88.06 132 LEU A N 1
ATOM 1059 C CA . LEU A 1 132 ? 8.100 -4.775 -10.496 1.00 88.06 132 LEU A CA 1
ATOM 1060 C C . LEU A 1 132 ? 9.124 -5.793 -9.968 1.00 88.06 132 LEU A C 1
ATOM 1062 O O . LEU A 1 132 ? 8.963 -6.995 -10.183 1.00 88.06 132 LEU A O 1
ATOM 1066 N N . ARG A 1 133 ? 10.166 -5.334 -9.263 1.00 86.94 133 ARG A N 1
ATOM 1067 C CA . ARG A 1 133 ? 11.139 -6.222 -8.607 1.00 86.94 133 ARG A CA 1
ATOM 1068 C C . ARG A 1 133 ? 10.507 -6.974 -7.437 1.00 86.94 133 ARG A C 1
ATOM 1070 O O . ARG A 1 133 ? 10.713 -8.178 -7.322 1.00 86.94 133 ARG A O 1
ATOM 1077 N N . GLU A 1 134 ? 9.711 -6.295 -6.618 1.00 85.75 134 GLU A N 1
ATOM 1078 C CA . GLU A 1 134 ? 8.963 -6.915 -5.517 1.00 85.75 134 GLU A CA 1
ATOM 1079 C C . GLU A 1 134 ? 7.958 -7.952 -6.034 1.00 85.75 134 GLU A C 1
ATOM 1081 O O . GLU A 1 134 ? 7.870 -9.050 -5.490 1.00 85.75 134 GLU A O 1
ATOM 1086 N N . LEU A 1 135 ? 7.279 -7.657 -7.146 1.00 83.62 135 LEU A N 1
ATOM 1087 C CA . LEU A 1 135 ? 6.345 -8.572 -7.805 1.00 83.62 135 LEU A CA 1
ATOM 1088 C C . LEU A 1 135 ? 7.022 -9.867 -8.296 1.00 83.62 135 LEU A C 1
ATOM 1090 O O . LEU A 1 135 ? 6.451 -10.958 -8.211 1.00 83.62 135 LEU A O 1
ATOM 1094 N N . LEU A 1 136 ? 8.254 -9.764 -8.802 1.00 83.25 136 LEU A N 1
ATOM 1095 C CA . LEU A 1 136 ? 9.055 -10.932 -9.176 1.00 83.25 136 LEU A CA 1
ATOM 1096 C C . LEU A 1 136 ? 9.497 -11.748 -7.955 1.00 83.25 136 LEU A C 1
ATOM 1098 O O . LEU A 1 136 ? 9.557 -12.974 -8.043 1.00 83.25 136 LEU A O 1
ATOM 1102 N N . GLN A 1 137 ? 9.819 -11.089 -6.839 1.00 79.38 137 GLN A N 1
ATOM 1103 C CA . GLN A 1 137 ? 10.290 -11.743 -5.615 1.00 79.38 137 GLN A CA 1
ATOM 1104 C C . GLN A 1 137 ? 9.167 -12.475 -4.877 1.00 79.38 137 GLN A C 1
ATOM 1106 O O . GLN A 1 137 ? 9.355 -13.634 -4.508 1.00 79.38 137 GLN A O 1
ATOM 1111 N N . SER A 1 138 ? 7.991 -11.855 -4.734 1.00 69.56 138 SER A N 1
ATOM 1112 C CA . SER A 1 138 ? 6.821 -12.482 -4.103 1.00 69.56 138 SER A CA 1
ATOM 1113 C C . SER A 1 138 ? 6.390 -13.760 -4.829 1.00 69.56 138 SER A C 1
ATOM 1115 O O . SER A 1 138 ? 6.054 -14.759 -4.199 1.00 69.56 138 SER A O 1
ATOM 1117 N N . SER A 1 139 ? 6.521 -13.779 -6.157 1.00 62.28 139 SER A N 1
ATOM 1118 C CA . SER A 1 139 ? 6.239 -14.960 -6.982 1.00 62.28 139 SER A CA 1
ATOM 1119 C C . SER A 1 139 ? 7.214 -16.129 -6.755 1.00 62.28 139 SER A C 1
ATOM 1121 O O . SER A 1 139 ? 6.888 -17.269 -7.082 1.00 62.28 139 SER A O 1
ATOM 1123 N N . GLN A 1 140 ? 8.430 -15.879 -6.253 1.00 60.25 140 GLN A N 1
ATOM 1124 C CA . GLN A 1 140 ? 9.429 -16.928 -5.990 1.00 60.25 140 GLN A CA 1
ATOM 1125 C C . GLN A 1 140 ? 9.282 -17.538 -4.593 1.00 60.25 140 GLN A C 1
ATOM 1127 O O . GLN A 1 140 ? 9.536 -18.730 -4.419 1.00 60.25 140 GLN A O 1
ATOM 1132 N N . SER A 1 141 ? 8.839 -16.745 -3.613 1.00 56.94 141 SER A N 1
ATOM 1133 C CA . SER A 1 141 ? 8.675 -17.177 -2.218 1.00 56.94 141 SER A CA 1
ATOM 1134 C C . SER A 1 141 ? 7.635 -18.295 -2.074 1.00 56.94 141 SER A C 1
ATOM 1136 O O . SER A 1 141 ? 7.820 -19.213 -1.279 1.00 56.94 141 SER A O 1
ATOM 1138 N N . GLU A 1 142 ? 6.584 -18.276 -2.899 1.00 52.81 142 GLU A N 1
ATOM 1139 C CA . GLU A 1 142 ? 5.520 -19.290 -2.886 1.00 52.81 142 GLU A CA 1
ATOM 1140 C C . GLU A 1 142 ? 5.960 -20.663 -3.430 1.00 52.81 142 GLU A C 1
ATOM 1142 O O . GLU A 1 142 ? 5.356 -21.683 -3.094 1.00 52.81 142 GLU A O 1
ATOM 1147 N N . VAL A 1 143 ? 7.007 -20.727 -4.265 1.00 52.38 143 VAL A N 1
ATOM 1148 C CA . VAL A 1 143 ? 7.525 -22.005 -4.795 1.00 52.38 143 VAL A CA 1
ATOM 1149 C C . VAL A 1 143 ? 8.347 -22.742 -3.733 1.00 52.38 143 VAL A C 1
ATOM 1151 O O . VAL A 1 143 ? 8.299 -23.968 -3.665 1.00 52.38 143 VAL A O 1
ATOM 1154 N N . ALA A 1 144 ? 9.052 -22.007 -2.869 1.00 45.44 144 ALA A N 1
ATOM 1155 C CA . ALA A 1 144 ? 9.912 -22.576 -1.832 1.00 45.44 144 ALA A CA 1
ATOM 1156 C C . ALA A 1 144 ? 9.142 -23.155 -0.629 1.00 45.44 144 ALA A C 1
ATOM 1158 O O . ALA A 1 144 ? 9.686 -23.981 0.091 1.00 45.44 144 ALA A O 1
ATOM 1159 N N . GLN A 1 145 ? 7.882 -22.764 -0.417 1.00 43.44 145 GLN A N 1
ATOM 1160 C CA . GLN A 1 145 ? 7.032 -23.297 0.661 1.00 43.44 145 GLN A CA 1
ATOM 1161 C C . GLN A 1 145 ? 6.301 -24.601 0.300 1.00 43.44 145 GLN A C 1
ATOM 1163 O O . GLN A 1 145 ? 5.541 -25.121 1.115 1.00 43.44 145 GLN A O 1
ATOM 1168 N N . LYS A 1 146 ? 6.483 -25.120 -0.922 1.00 39.25 146 LYS A N 1
ATOM 1169 C CA . LYS A 1 146 ? 5.761 -26.299 -1.428 1.00 39.25 146 LYS A CA 1
ATOM 1170 C C . LYS A 1 146 ? 6.642 -27.535 -1.662 1.00 39.25 146 LYS A C 1
ATOM 1172 O O . LYS A 1 146 ? 6.174 -28.479 -2.298 1.00 39.25 146 LYS A O 1
ATOM 1177 N N . VAL A 1 147 ? 7.879 -27.516 -1.160 1.00 40.75 147 VAL A N 1
ATOM 1178 C CA . VAL A 1 147 ? 8.811 -28.658 -1.082 1.00 40.75 147 VAL A CA 1
ATOM 1179 C C . VAL A 1 147 ? 9.030 -28.980 0.388 1.00 40.75 147 VAL A C 1
ATOM 1181 O O . VAL A 1 147 ? 8.986 -30.181 0.722 1.00 40.75 147 VAL A O 1
#

Organism: NCBI:txid2708063

pLDDT: mean 75.52, std 15.1, range [39.25, 92.88]

Sequence (147 aa):
MKSRASGQRLEVVRKDTVKKPLIPDETIRAYVQLLEDERDQAISSRRRIERGLRNLPGIPIDEIIRSGFGEPSPAGEKQLPSFRLPNMAREALNILFDEVILDSVGLQFHRDRVRQKVTLNILLQKHHITALRELLQSSQSEVAQKV